Protein AF-A0A1P8ART5-F1 (afdb_monomer_lite)

Foldseek 3Di:
DVVLQVCCQPPVSVVVLLVVLVVLLVVDDLVVLVSLLVSLVVLLCCLQRHDVCSLVSCLVCLVSLVVLLVDFRQDPVRDGPSPSSNVSSVSNNVSNVDVVVSVVSNVVVVCCVVVVDDDPDDDPPDPPPDDDDDDDDDDDDDDDDDDDDDDDDDDDDPDDPPDDPPPPPPPPDD

pLDDT: mean 76.4, std 24.19, range [33.5, 98.0]

Organism: Arabidopsis thaliana (NCBI:txid3702)

Secondary structure (DSSP, 8-state):
-HHHHHHTTSHHHHHHHHHHHHHHHHT--GGGHHHHHHHHHHHHHHHHHS-TTHHHHTSTTHHHHHHHHH---B-TTS-BSSHHHHHHHHHHHHHHH-HHHHHHHHHHHHHHHHTTSS-SS-----------------------------------------SSSSSSSSS---

Sequence (174 aa):
MAAITRVSFEVDQFQRIVKILRQRMVVFDRKEWRGMCNTLSMLNHLLLNGPLSVFSEFQHERAIIEDAIKMEWIDERGFDCGLKVRNIAEKVLRLLEDDMFLKDERERNRKQSIGRITGFGNSSFVIHSETNNGRDGSLMLSNHQTCENDCIADDHPFVENEHKTAQLLLSSST

Radius of gyration: 29.33 Å; chains: 1; bounding box: 76×73×47 Å

InterPro domains:
  IPR008942 ENTH/VHS [G3DSA:1.25.40.90] (1-122)
  IPR008942 ENTH/VHS [SSF48464] (1-113)
  IPR013809 ENTH domain [PF01417] (1-102)
  IPR013809 ENTH domain [PS50942] (1-106)
  IPR013809 ENTH domain [SM00273] (1-106)

Structure (mmCIF, N/CA/C/O backbone):
data_AF-A0A1P8ART5-F1
#
_entry.id   AF-A0A1P8ART5-F1
#
loop_
_atom_site.group_PDB
_atom_site.id
_atom_site.type_symbol
_atom_site.label_atom_id
_atom_site.label_alt_id
_atom_site.label_comp_id
_atom_site.label_asym_id
_atom_site.label_entity_id
_atom_site.label_seq_id
_atom_site.pdbx_PDB_ins_code
_atom_site.Cartn_x
_atom_site.Cartn_y
_atom_site.Cartn_z
_atom_site.occupancy
_atom_site.B_iso_or_equiv
_atom_site.auth_seq_id
_atom_site.auth_comp_id
_atom_site.auth_asym_id
_atom_site.auth_atom_id
_atom_site.pdbx_PDB_model_num
ATOM 1 N N . MET A 1 1 ? 8.956 -11.431 0.952 1.00 86.62 1 MET A N 1
ATOM 2 C CA . MET A 1 1 ? 8.263 -10.579 -0.045 1.00 86.62 1 MET A CA 1
ATOM 3 C C . MET A 1 1 ? 8.788 -10.743 -1.478 1.00 86.62 1 MET A C 1
ATOM 5 O O . MET A 1 1 ? 7.984 -10.643 -2.400 1.00 86.62 1 MET A O 1
ATOM 9 N N . ALA A 1 2 ? 10.077 -11.057 -1.693 1.00 91.69 2 ALA A N 1
ATOM 10 C CA . ALA A 1 2 ? 10.685 -11.174 -3.030 1.00 91.69 2 ALA A CA 1
ATOM 11 C C . ALA A 1 2 ? 9.971 -12.144 -3.995 1.00 91.69 2 ALA A C 1
ATOM 13 O O . ALA A 1 2 ? 9.703 -11.769 -5.130 1.00 91.69 2 ALA A O 1
ATOM 14 N N . ALA A 1 3 ? 9.592 -13.349 -3.549 1.00 96.31 3 ALA A N 1
ATOM 15 C CA . ALA A 1 3 ? 8.900 -14.320 -4.407 1.00 96.31 3 ALA A CA 1
ATOM 16 C C . ALA A 1 3 ? 7.575 -13.774 -4.972 1.00 96.31 3 ALA A C 1
ATOM 18 O O . ALA A 1 3 ? 7.333 -13.880 -6.170 1.00 96.31 3 ALA A O 1
ATOM 19 N N . ILE A 1 4 ? 6.763 -13.126 -4.127 1.00 95.88 4 ILE A N 1
ATOM 20 C CA . ILE A 1 4 ? 5.487 -12.531 -4.549 1.00 95.88 4 ILE A CA 1
ATOM 21 C C . ILE A 1 4 ? 5.729 -11.329 -5.474 1.00 95.88 4 ILE A C 1
ATOM 23 O O . ILE A 1 4 ? 5.019 -11.141 -6.453 1.00 95.88 4 ILE A O 1
ATOM 27 N N . THR A 1 5 ? 6.771 -10.540 -5.203 1.00 96.62 5 THR A N 1
ATOM 28 C CA . THR A 1 5 ? 7.150 -9.415 -6.075 1.00 96.62 5 THR A CA 1
ATOM 29 C C . THR A 1 5 ? 7.588 -9.911 -7.450 1.00 96.62 5 THR A C 1
ATOM 31 O O . THR A 1 5 ? 7.188 -9.338 -8.454 1.00 96.62 5 THR A O 1
ATOM 34 N N . ARG A 1 6 ? 8.329 -11.023 -7.526 1.00 96.44 6 ARG A N 1
ATOM 35 C CA . ARG A 1 6 ? 8.756 -11.607 -8.802 1.00 96.44 6 ARG A CA 1
ATOM 36 C C . ARG A 1 6 ? 7.563 -12.021 -9.662 1.00 96.44 6 ARG A C 1
ATOM 38 O O . ARG A 1 6 ? 7.522 -11.680 -10.834 1.00 96.44 6 ARG A O 1
ATOM 45 N N . VAL A 1 7 ? 6.588 -12.715 -9.074 1.00 97.44 7 VAL A N 1
ATOM 46 C CA . VAL A 1 7 ? 5.388 -13.142 -9.814 1.00 97.44 7 VAL A CA 1
ATOM 47 C C . VAL A 1 7 ? 4.424 -11.990 -10.095 1.00 97.44 7 VAL A C 1
ATOM 49 O O . VAL A 1 7 ? 3.638 -12.085 -11.023 1.00 97.44 7 VAL A O 1
ATOM 52 N N . SER A 1 8 ? 4.494 -10.873 -9.360 1.00 97.19 8 SER A N 1
ATOM 53 C CA . SER A 1 8 ? 3.624 -9.715 -9.614 1.00 97.19 8 SER A CA 1
ATOM 54 C C . SER A 1 8 ? 3.849 -9.039 -10.971 1.00 97.19 8 SER A C 1
ATOM 56 O O . SER A 1 8 ? 3.035 -8.214 -11.357 1.00 97.19 8 SER A O 1
ATOM 58 N N . PHE A 1 9 ? 4.913 -9.379 -11.704 1.00 96.69 9 PHE A N 1
ATOM 59 C CA . PHE A 1 9 ? 5.123 -8.900 -13.074 1.00 96.69 9 PHE A CA 1
ATOM 60 C C . PHE A 1 9 ? 4.302 -9.674 -14.120 1.00 96.69 9 PHE A C 1
ATOM 62 O O . PHE A 1 9 ? 4.174 -9.214 -15.251 1.00 96.69 9 PHE A O 1
ATOM 69 N N . GLU A 1 10 ? 3.716 -10.816 -13.753 1.00 97.38 10 GLU A N 1
ATOM 70 C CA . GLU A 1 10 ? 2.758 -11.542 -14.588 1.00 97.38 10 GLU A CA 1
ATOM 71 C C . GLU A 1 10 ? 1.344 -10.991 -14.368 1.00 97.38 10 GLU A C 1
ATOM 73 O O . GLU A 1 10 ? 0.906 -10.838 -13.227 1.00 97.38 10 GLU A O 1
ATOM 78 N N . VAL A 1 11 ? 0.604 -10.722 -15.449 1.00 96.56 11 VAL A N 1
ATOM 79 C CA . VAL A 1 11 ? -0.696 -10.022 -15.399 1.00 96.56 11 VAL A CA 1
ATOM 80 C C . VAL A 1 11 ? -1.721 -10.753 -14.523 1.00 96.56 11 VAL A C 1
ATOM 82 O O . VAL A 1 11 ? -2.310 -10.143 -13.631 1.00 96.56 11 VAL A O 1
ATOM 85 N N . ASP A 1 12 ? -1.898 -12.062 -14.711 1.00 97.25 12 ASP A N 1
ATOM 86 C CA . ASP A 1 12 ? -2.889 -12.839 -13.952 1.00 97.25 12 ASP A CA 1
ATOM 87 C C . ASP A 1 12 ? -2.548 -12.903 -12.457 1.00 97.25 12 ASP A C 1
ATOM 89 O O . ASP A 1 12 ? -3.415 -12.763 -11.586 1.00 97.25 12 ASP A O 1
ATOM 93 N N . GLN A 1 13 ? -1.261 -13.077 -12.145 1.00 97.69 13 GLN A N 1
ATOM 94 C CA . GLN A 1 13 ? -0.786 -13.112 -10.764 1.00 97.69 13 GLN A CA 1
ATOM 95 C C . GLN A 1 13 ? -0.912 -11.743 -10.109 1.00 97.69 13 GLN A C 1
ATOM 97 O O . GLN A 1 13 ? -1.338 -11.656 -8.958 1.00 97.69 13 GLN A O 1
ATOM 102 N N . PHE A 1 14 ? -0.599 -10.673 -10.838 1.00 97.81 14 PHE A N 1
ATOM 103 C CA . PHE A 1 14 ? -0.770 -9.307 -10.373 1.00 97.81 14 PHE A CA 1
ATOM 104 C C . PHE A 1 14 ? -2.217 -9.037 -9.962 1.00 97.81 14 PHE A C 1
ATOM 106 O O . PHE A 1 14 ? -2.467 -8.645 -8.823 1.00 97.81 14 PHE A O 1
ATOM 113 N N . GLN A 1 15 ? -3.173 -9.347 -10.839 1.00 97.62 15 GLN A N 1
ATOM 114 C CA . GLN A 1 15 ? -4.599 -9.165 -10.563 1.00 97.62 15 GLN A CA 1
ATOM 115 C C . GLN A 1 15 ? -5.056 -9.979 -9.343 1.00 97.62 15 GLN A C 1
ATOM 117 O O . GLN A 1 15 ? -5.783 -9.480 -8.477 1.00 97.62 15 GLN A O 1
ATOM 122 N N . ARG A 1 16 ? -4.566 -11.218 -9.196 1.00 98.00 16 ARG A N 1
ATOM 123 C CA . ARG A 1 16 ? -4.832 -12.038 -8.006 1.00 98.00 16 ARG A CA 1
ATOM 124 C C . ARG A 1 16 ? -4.258 -11.415 -6.731 1.00 98.00 16 ARG A C 1
ATOM 126 O O . ARG A 1 16 ? -4.937 -11.409 -5.703 1.00 98.00 16 ARG A O 1
ATOM 133 N N . ILE A 1 17 ? -3.030 -10.904 -6.781 1.00 97.88 17 ILE A N 1
ATOM 134 C CA . ILE A 1 17 ? -2.367 -10.251 -5.645 1.00 97.88 17 ILE A CA 1
ATOM 135 C C . ILE A 1 17 ? -3.141 -8.998 -5.231 1.00 97.88 17 ILE A C 1
ATOM 137 O O . ILE A 1 17 ? -3.460 -8.865 -4.050 1.00 97.88 17 ILE A O 1
ATOM 141 N N . VAL A 1 18 ? -3.494 -8.127 -6.184 1.00 97.62 18 VAL A N 1
ATOM 142 C CA . VAL A 1 18 ? -4.288 -6.910 -5.940 1.00 97.62 18 VAL A CA 1
ATOM 143 C C . VAL A 1 18 ? -5.593 -7.262 -5.232 1.00 97.62 18 VAL A C 1
ATOM 145 O O . VAL A 1 18 ? -5.878 -6.729 -4.160 1.00 97.62 18 VAL A O 1
ATOM 148 N N . LYS A 1 19 ? -6.340 -8.242 -5.759 1.00 97.31 19 LYS A N 1
ATOM 149 C CA . LYS A 1 19 ? -7.601 -8.700 -5.161 1.00 97.31 19 LYS A CA 1
ATOM 150 C C . LYS A 1 19 ? -7.430 -9.176 -3.715 1.00 97.31 19 LYS A C 1
ATOM 152 O O . LYS A 1 19 ? -8.230 -8.809 -2.856 1.00 97.31 19 LYS A O 1
ATOM 157 N N . ILE A 1 20 ? -6.400 -9.979 -3.434 1.00 96.81 20 ILE A N 1
ATOM 158 C CA . ILE A 1 20 ? -6.137 -10.503 -2.083 1.00 96.81 20 ILE A CA 1
ATOM 159 C C . ILE A 1 20 ? -5.774 -9.372 -1.116 1.00 96.81 20 ILE A C 1
ATOM 161 O O . ILE A 1 20 ? -6.276 -9.352 0.009 1.00 96.81 20 ILE A O 1
ATOM 165 N N . LEU A 1 21 ? -4.908 -8.443 -1.528 1.00 96.75 21 LEU A N 1
ATOM 166 C CA . LEU A 1 21 ? -4.506 -7.317 -0.684 1.00 96.75 21 LEU A CA 1
ATOM 167 C C . LEU A 1 21 ? -5.704 -6.410 -0.379 1.00 96.75 21 LEU A C 1
ATOM 169 O O . LEU A 1 21 ? -5.959 -6.138 0.791 1.00 96.75 21 LEU A O 1
ATOM 173 N N . ARG A 1 22 ? -6.499 -6.049 -1.394 1.00 95.56 22 ARG A N 1
ATOM 174 C CA . ARG A 1 22 ? -7.735 -5.266 -1.236 1.00 95.56 22 ARG A CA 1
ATOM 175 C C . ARG A 1 22 ? -8.707 -5.927 -0.266 1.00 95.56 22 ARG A C 1
ATOM 177 O O . ARG A 1 22 ? -9.163 -5.293 0.679 1.00 95.56 22 ARG A O 1
ATOM 184 N N . GLN A 1 23 ? -8.991 -7.216 -0.453 1.00 94.75 23 GLN A N 1
ATOM 185 C CA . GLN A 1 23 ? -9.904 -7.946 0.428 1.00 94.75 23 GLN A CA 1
ATOM 186 C C . GLN A 1 23 ? -9.426 -7.924 1.887 1.00 94.75 23 GLN A C 1
ATOM 188 O O . GLN A 1 23 ? -10.231 -7.724 2.792 1.00 94.75 23 GLN A O 1
ATOM 193 N N . ARG A 1 24 ? -8.119 -8.082 2.122 1.00 93.81 24 ARG A N 1
ATOM 194 C CA . ARG A 1 24 ? -7.541 -8.018 3.473 1.00 93.81 24 ARG A CA 1
ATOM 195 C C . ARG A 1 24 ? -7.610 -6.626 4.095 1.00 93.81 24 ARG A C 1
ATOM 197 O O . ARG A 1 24 ? -7.747 -6.535 5.307 1.00 93.81 24 ARG A O 1
ATOM 204 N N . MET A 1 25 ? -7.519 -5.567 3.294 1.00 92.00 25 MET A N 1
ATOM 205 C CA . MET A 1 25 ? -7.679 -4.191 3.776 1.00 92.00 25 MET A CA 1
ATOM 206 C C . MET A 1 25 ? -9.132 -3.897 4.165 1.00 92.00 25 MET A C 1
ATOM 208 O O . MET A 1 25 ? -9.361 -3.229 5.165 1.00 92.00 25 MET A O 1
ATOM 212 N N . VAL A 1 26 ? -10.104 -4.431 3.417 1.00 90.44 26 VAL A N 1
ATOM 213 C CA . VAL A 1 26 ? -11.542 -4.213 3.667 1.00 90.44 26 VAL A CA 1
ATOM 214 C C . VAL A 1 26 ? -12.057 -4.985 4.885 1.00 90.44 26 VAL A C 1
ATOM 216 O O . VAL A 1 26 ? -12.850 -4.453 5.650 1.00 90.44 26 VAL A O 1
ATOM 219 N N . VAL A 1 27 ? -11.625 -6.235 5.079 1.00 85.75 27 VAL A N 1
ATOM 220 C CA . VAL A 1 27 ? -12.112 -7.112 6.173 1.00 85.75 27 VAL A CA 1
ATOM 221 C C . VAL A 1 27 ? -11.492 -6.751 7.534 1.00 85.75 27 VAL A C 1
ATOM 223 O O . VAL A 1 27 ? -11.759 -7.391 8.546 1.00 85.75 27 VAL A O 1
ATOM 226 N N . PHE A 1 28 ? -10.652 -5.725 7.578 1.00 80.94 28 PHE A N 1
ATOM 227 C CA . PHE A 1 28 ? -9.819 -5.437 8.727 1.00 80.94 28 PHE A CA 1
ATOM 228 C C . PHE A 1 28 ? -10.605 -5.040 9.996 1.00 80.94 28 PHE A C 1
ATOM 230 O O . PHE A 1 28 ? -11.370 -4.077 9.996 1.00 80.94 28 PHE A O 1
ATOM 237 N N . ASP A 1 29 ? -10.327 -5.745 11.100 1.00 77.81 29 ASP A N 1
ATOM 238 C CA . ASP A 1 29 ? -10.787 -5.430 12.460 1.00 77.81 29 ASP A CA 1
ATOM 239 C C . ASP A 1 29 ? -9.599 -5.076 13.377 1.00 77.81 29 ASP A C 1
ATOM 241 O O . ASP A 1 29 ? -8.479 -5.555 13.193 1.00 77.81 29 ASP A O 1
ATOM 245 N N . ARG A 1 30 ? -9.846 -4.292 14.434 1.00 75.12 30 ARG A N 1
ATOM 246 C CA . ARG A 1 30 ? -8.837 -3.838 15.413 1.00 75.12 30 ARG A CA 1
ATOM 247 C C . ARG A 1 30 ? -8.033 -4.990 16.020 1.00 75.12 30 ARG A C 1
ATOM 249 O O . ARG A 1 30 ? -6.841 -4.848 16.289 1.00 75.12 30 ARG A O 1
ATOM 256 N N . LYS A 1 31 ? -8.670 -6.151 16.207 1.00 81.56 31 LYS A N 1
ATOM 257 C CA . LYS A 1 31 ? -8.035 -7.364 16.746 1.00 81.56 31 LYS A CA 1
ATOM 258 C C . LYS A 1 31 ? -7.003 -7.976 15.790 1.00 81.56 31 LYS A C 1
ATOM 260 O O . LYS A 1 31 ? -6.066 -8.633 16.238 1.00 81.56 31 LYS A O 1
ATOM 265 N N . GLU A 1 32 ? -7.117 -7.713 14.489 1.00 85.69 32 GLU A N 1
ATOM 266 C CA . GLU A 1 32 ? -6.248 -8.256 13.441 1.00 85.69 32 GLU A CA 1
ATOM 267 C C . GLU A 1 32 ? -5.184 -7.257 12.958 1.00 85.69 32 GLU A C 1
ATOM 269 O O . GLU A 1 32 ? -4.728 -7.317 11.814 1.00 85.69 32 GLU A O 1
ATOM 274 N N . TRP A 1 33 ? -4.721 -6.346 13.823 1.00 88.69 33 TRP A N 1
ATOM 275 C CA . TRP A 1 33 ? -3.706 -5.330 13.486 1.00 88.69 33 TRP A CA 1
ATOM 276 C C . TRP A 1 33 ? -2.454 -5.905 12.798 1.00 88.69 33 TRP A C 1
ATOM 278 O O . TRP A 1 33 ? -1.860 -5.271 11.925 1.00 88.69 33 TRP A O 1
ATOM 288 N N . ARG A 1 34 ? -2.068 -7.147 13.125 1.00 91.31 34 ARG A N 1
ATOM 289 C CA . ARG A 1 34 ? -0.960 -7.863 12.468 1.00 91.31 34 ARG A CA 1
ATOM 290 C C . ARG A 1 34 ? -1.242 -8.139 10.989 1.00 91.31 34 ARG A C 1
ATOM 292 O O . ARG A 1 34 ? -0.332 -8.038 10.167 1.00 91.31 34 ARG A O 1
ATOM 299 N N . GLY A 1 35 ? -2.486 -8.471 10.652 1.00 92.44 35 GLY A N 1
ATOM 300 C CA . GLY A 1 35 ? -2.947 -8.683 9.282 1.00 92.44 35 GLY A CA 1
ATOM 301 C C . GLY A 1 35 ? -2.841 -7.408 8.450 1.00 92.44 35 GLY A C 1
ATOM 302 O O . GLY A 1 35 ? -2.242 -7.436 7.371 1.00 92.44 35 GLY A O 1
ATOM 303 N N . MET A 1 36 ? -3.310 -6.277 8.987 1.00 92.38 36 MET A N 1
ATOM 304 C CA . MET A 1 36 ? -3.149 -4.965 8.346 1.00 92.38 36 MET A CA 1
ATOM 305 C C . MET A 1 36 ? -1.674 -4.587 8.209 1.00 92.38 36 MET A C 1
ATOM 307 O O . MET A 1 36 ? -1.228 -4.245 7.117 1.00 92.38 36 MET A O 1
ATOM 311 N N . CYS A 1 37 ? -0.879 -4.755 9.271 1.00 93.81 37 CYS A N 1
ATOM 312 C CA . CYS A 1 37 ? 0.561 -4.502 9.235 1.00 93.81 37 CYS A CA 1
ATOM 313 C C . CYS A 1 37 ? 1.249 -5.279 8.105 1.00 93.81 37 CYS A C 1
ATOM 315 O O . CYS A 1 37 ? 2.043 -4.708 7.357 1.00 93.81 37 CYS A O 1
ATOM 317 N N . ASN A 1 38 ? 0.967 -6.578 7.978 1.00 95.00 38 ASN A N 1
ATOM 318 C CA . ASN A 1 38 ? 1.568 -7.432 6.955 1.00 95.00 38 ASN A CA 1
ATOM 319 C C . ASN A 1 38 ? 1.094 -7.053 5.547 1.00 95.00 38 ASN A C 1
ATOM 321 O O . ASN A 1 38 ? 1.893 -7.061 4.611 1.00 95.00 38 ASN A O 1
ATOM 325 N N . THR A 1 39 ? -0.183 -6.696 5.407 1.00 96.56 39 THR A N 1
ATOM 326 C CA . THR A 1 39 ? -0.787 -6.282 4.134 1.00 96.56 39 THR A CA 1
ATOM 327 C C . THR A 1 39 ? -0.189 -4.962 3.648 1.00 96.56 39 THR A C 1
ATOM 329 O O . THR A 1 39 ? 0.306 -4.901 2.525 1.00 96.56 39 THR A O 1
ATOM 332 N N . LEU A 1 40 ? -0.106 -3.948 4.513 1.00 96.75 40 LEU A N 1
ATOM 333 C CA . LEU A 1 40 ? 0.542 -2.669 4.207 1.00 96.75 40 LEU A CA 1
ATOM 334 C C . LEU A 1 40 ? 2.044 -2.823 3.964 1.00 96.75 40 LEU A C 1
ATOM 336 O O . LEU A 1 40 ? 2.586 -2.209 3.052 1.00 96.75 40 LEU A O 1
ATOM 340 N N . SER A 1 41 ? 2.722 -3.688 4.724 1.00 97.44 41 SER A N 1
ATOM 341 C CA . SER A 1 41 ? 4.142 -3.987 4.486 1.00 97.44 41 SER A CA 1
ATOM 342 C C . SER A 1 41 ? 4.361 -4.607 3.105 1.00 97.44 41 SER A C 1
ATOM 344 O O . SER A 1 41 ? 5.349 -4.303 2.437 1.00 97.44 41 SER A O 1
ATOM 346 N N . MET A 1 42 ? 3.438 -5.468 2.666 1.00 97.88 42 MET A N 1
ATOM 347 C CA . MET A 1 42 ? 3.474 -6.052 1.331 1.00 97.88 42 MET A CA 1
ATOM 348 C C . MET A 1 42 ? 3.207 -5.004 0.248 1.00 97.88 42 MET A C 1
ATOM 350 O O . MET A 1 42 ? 3.958 -4.943 -0.723 1.00 97.88 42 MET A O 1
ATOM 354 N N . LEU A 1 43 ? 2.196 -4.150 0.431 1.00 98.00 43 LEU A N 1
ATOM 355 C CA . LEU A 1 43 ? 1.889 -3.061 -0.497 1.00 98.00 43 LEU A CA 1
ATOM 356 C C . LEU A 1 43 ? 3.064 -2.082 -0.630 1.00 98.00 43 LEU A C 1
ATOM 358 O O . LEU A 1 43 ? 3.495 -1.807 -1.745 1.00 98.00 43 LEU A O 1
ATOM 362 N N . ASN A 1 44 ? 3.659 -1.648 0.484 1.00 97.75 44 ASN A N 1
ATOM 363 C CA . ASN A 1 44 ? 4.868 -0.819 0.490 1.00 97.75 44 ASN A CA 1
ATOM 364 C C . ASN A 1 44 ? 5.998 -1.458 -0.331 1.00 97.75 44 ASN A C 1
ATOM 366 O O . ASN A 1 44 ? 6.638 -0.811 -1.155 1.00 97.75 44 ASN A O 1
ATOM 370 N N . HIS A 1 45 ? 6.236 -2.756 -0.132 1.00 97.25 45 HIS A N 1
ATOM 371 C CA . HIS A 1 45 ? 7.272 -3.468 -0.872 1.00 97.25 45 HIS A CA 1
ATOM 372 C C . HIS A 1 45 ? 6.976 -3.529 -2.379 1.00 97.25 45 HIS A C 1
ATOM 374 O O . HIS A 1 45 ? 7.899 -3.364 -3.179 1.00 97.25 45 HIS A O 1
ATOM 380 N N . LEU A 1 46 ? 5.718 -3.758 -2.775 1.00 97.69 46 LEU A N 1
ATOM 381 C CA . LEU A 1 46 ? 5.297 -3.756 -4.181 1.00 97.69 46 LEU A CA 1
ATOM 382 C C . LEU A 1 46 ? 5.394 -2.366 -4.813 1.00 97.69 46 LEU A C 1
ATOM 384 O O . LEU A 1 46 ? 5.826 -2.263 -5.957 1.00 97.69 46 LEU A O 1
ATOM 388 N N . LEU A 1 47 ? 5.064 -1.305 -4.077 1.00 97.69 47 LEU A N 1
ATOM 389 C CA . LEU A 1 47 ? 5.250 0.068 -4.544 1.00 97.69 47 LEU A CA 1
ATOM 390 C C . LEU A 1 47 ? 6.727 0.368 -4.811 1.00 97.69 47 LEU A C 1
ATOM 392 O O . LEU A 1 47 ? 7.043 0.999 -5.806 1.00 97.69 47 LEU A O 1
ATOM 396 N N . LEU A 1 48 ? 7.650 -0.132 -3.989 1.00 97.00 48 LEU A N 1
ATOM 397 C CA . LEU A 1 48 ? 9.082 0.139 -4.164 1.00 97.00 48 LEU A CA 1
ATOM 398 C C . LEU A 1 48 ? 9.783 -0.790 -5.171 1.00 97.00 48 LEU A C 1
ATOM 400 O O . LEU A 1 48 ? 10.749 -0.380 -5.808 1.00 97.00 48 LEU A O 1
ATOM 404 N N . ASN A 1 49 ? 9.333 -2.038 -5.325 1.00 96.06 49 ASN A N 1
ATOM 405 C CA . ASN A 1 49 ? 10.072 -3.068 -6.080 1.00 96.06 49 ASN A CA 1
ATOM 406 C C . ASN A 1 49 ? 9.250 -3.776 -7.167 1.00 96.06 49 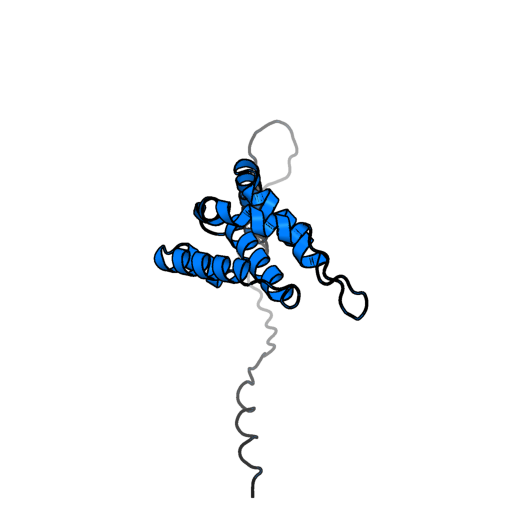ASN A C 1
ATOM 408 O O . ASN A 1 49 ? 9.812 -4.510 -7.974 1.00 96.06 49 ASN A O 1
ATOM 412 N N . GLY A 1 50 ? 7.927 -3.629 -7.152 1.00 95.94 50 GLY A N 1
ATOM 413 C CA . GLY A 1 50 ? 7.013 -4.307 -8.070 1.00 95.94 50 GLY A CA 1
ATOM 414 C C . GLY A 1 50 ? 6.706 -3.496 -9.334 1.00 95.94 50 GLY A C 1
ATOM 415 O O . GLY A 1 50 ? 7.394 -2.512 -9.622 1.00 95.94 50 GLY A O 1
ATOM 416 N N . PRO A 1 51 ? 5.652 -3.878 -10.076 1.00 96.69 51 PRO A N 1
ATOM 417 C CA . PRO A 1 51 ? 5.183 -3.168 -11.263 1.00 96.69 51 PRO A CA 1
ATOM 418 C C . PRO A 1 51 ? 4.767 -1.724 -10.970 1.00 96.69 51 PRO A C 1
ATOM 420 O O . PRO A 1 51 ? 4.293 -1.399 -9.877 1.00 96.69 51 PRO A O 1
ATOM 423 N N . LEU A 1 52 ? 4.881 -0.844 -11.967 1.00 96.06 52 LEU A N 1
ATOM 424 C CA . LEU A 1 52 ? 4.422 0.545 -11.838 1.00 96.06 52 LEU A CA 1
ATOM 425 C C . LEU A 1 52 ? 2.903 0.628 -11.625 1.00 96.06 52 LEU A C 1
ATOM 427 O O . LEU A 1 52 ? 2.449 1.462 -10.846 1.00 96.06 52 LEU A O 1
ATOM 431 N N . SER A 1 53 ? 2.146 -0.303 -12.216 1.00 96.75 53 SER A N 1
ATOM 432 C CA . SER A 1 53 ? 0.683 -0.391 -12.114 1.00 96.75 53 SER A CA 1
ATOM 433 C C . SER A 1 53 ? 0.165 -0.521 -10.679 1.00 96.75 53 SER A C 1
ATOM 435 O O . SER A 1 53 ? -0.990 -0.207 -10.421 1.00 96.75 53 SER A O 1
ATOM 437 N N . VAL A 1 54 ? 1.002 -0.930 -9.715 1.00 97.75 54 VAL A N 1
ATOM 438 C CA . VAL A 1 54 ? 0.624 -0.952 -8.289 1.00 97.75 54 VAL A CA 1
ATOM 439 C C . VAL A 1 54 ? 0.142 0.430 -7.831 1.00 97.75 54 VAL A C 1
ATOM 441 O O . VAL A 1 54 ? -0.822 0.517 -7.081 1.00 97.75 54 VAL A O 1
ATOM 444 N N . PHE A 1 55 ? 0.772 1.513 -8.299 1.00 97.69 55 PHE A N 1
ATOM 445 C CA . PHE A 1 55 ? 0.390 2.868 -7.897 1.00 97.69 55 PHE A CA 1
ATOM 446 C C . PHE A 1 55 ? -1.047 3.210 -8.303 1.00 97.69 55 PHE A C 1
ATOM 448 O O . PHE A 1 55 ? -1.786 3.771 -7.500 1.00 97.69 55 PHE A O 1
ATOM 455 N N . SER A 1 56 ? -1.451 2.860 -9.528 1.00 97.12 56 SER A N 1
ATOM 456 C CA . SER A 1 56 ? -2.794 3.149 -10.037 1.00 97.12 56 SER A CA 1
ATOM 457 C C . SER A 1 56 ? -3.859 2.235 -9.431 1.00 97.12 56 SER A C 1
ATOM 459 O O . SER A 1 56 ? -4.954 2.699 -9.133 1.00 97.12 56 SER A O 1
ATOM 461 N N . GLU A 1 57 ? -3.543 0.954 -9.212 1.00 97.31 57 GLU A N 1
ATOM 462 C CA . GLU A 1 57 ? -4.504 -0.034 -8.695 1.00 97.31 57 GLU A CA 1
ATOM 463 C C . GLU A 1 57 ? -4.960 0.250 -7.260 1.00 97.31 57 GLU A C 1
ATOM 465 O O . GLU A 1 57 ? -6.078 -0.115 -6.899 1.00 97.31 57 GLU A O 1
ATOM 470 N N . PHE A 1 58 ? -4.106 0.890 -6.452 1.00 97.44 58 PHE A N 1
ATOM 471 C CA . PHE A 1 58 ? -4.347 1.125 -5.025 1.00 97.44 58 PHE A CA 1
ATOM 472 C C . PHE A 1 58 ? -4.794 2.558 -4.681 1.00 97.44 58 PHE A C 1
ATOM 474 O O . PHE A 1 58 ? -4.811 2.942 -3.509 1.00 97.44 58 PHE A O 1
ATOM 481 N N . GLN A 1 59 ? -5.161 3.374 -5.678 1.00 97.00 59 GLN A N 1
ATOM 482 C CA . GLN A 1 59 ? -5.630 4.747 -5.433 1.00 97.00 59 GLN A CA 1
ATOM 483 C C . GLN A 1 59 ? -6.949 4.793 -4.648 1.00 97.00 59 GLN A C 1
ATOM 485 O O . GLN A 1 59 ? -7.165 5.715 -3.863 1.00 97.00 59 GLN A O 1
ATOM 490 N N . HIS A 1 60 ? -7.824 3.798 -4.817 1.00 94.50 60 HIS A N 1
ATOM 491 C CA . HIS A 1 60 ? -9.125 3.753 -4.141 1.00 94.50 60 HIS A CA 1
ATOM 492 C C . HIS A 1 60 ? -9.014 3.371 -2.658 1.00 94.50 60 HIS A C 1
ATOM 494 O O . HIS A 1 60 ? -9.867 3.726 -1.849 1.00 94.50 60 HIS A O 1
ATOM 500 N N . GLU A 1 61 ? -7.945 2.677 -2.285 1.00 95.25 61 GLU A N 1
ATOM 501 C CA . GLU A 1 61 ? -7.674 2.187 -0.939 1.00 95.25 61 GLU A CA 1
ATOM 502 C C . GLU A 1 61 ? -7.017 3.244 -0.052 1.00 95.25 61 GLU A C 1
ATOM 504 O O . GLU A 1 61 ? -6.873 3.018 1.149 1.00 95.25 61 GLU A O 1
ATOM 509 N N . ARG A 1 62 ? -6.661 4.412 -0.602 1.00 96.06 62 ARG A N 1
ATOM 510 C CA . ARG A 1 62 ? -6.073 5.524 0.157 1.00 96.06 62 ARG A CA 1
ATOM 511 C C . ARG A 1 62 ? -6.915 5.919 1.365 1.00 96.06 62 ARG A C 1
ATOM 513 O O . ARG A 1 62 ? -6.355 6.073 2.441 1.00 96.06 62 ARG A O 1
ATOM 520 N N . ALA A 1 63 ? -8.239 5.969 1.220 1.00 94.38 63 ALA A N 1
ATOM 521 C CA . ALA A 1 63 ? -9.142 6.273 2.332 1.00 94.38 63 ALA A CA 1
ATOM 522 C C . ALA A 1 63 ? -9.021 5.250 3.480 1.00 94.38 63 ALA A C 1
ATOM 524 O O . ALA A 1 63 ? -8.922 5.628 4.643 1.00 94.38 63 ALA A O 1
ATOM 525 N N . ILE A 1 64 ? -8.933 3.953 3.156 1.00 94.00 64 ILE A N 1
ATOM 526 C CA . ILE A 1 64 ? -8.754 2.886 4.157 1.00 94.00 64 ILE A CA 1
ATOM 527 C C . ILE A 1 64 ? -7.391 3.028 4.854 1.00 94.00 64 ILE A C 1
ATOM 529 O O . ILE A 1 64 ? -7.271 2.806 6.059 1.00 94.00 64 ILE A O 1
ATOM 533 N N . ILE A 1 65 ? -6.352 3.400 4.101 1.00 95.56 65 ILE A N 1
ATOM 534 C CA . ILE A 1 65 ? -5.000 3.610 4.634 1.00 95.56 65 ILE A CA 1
ATOM 535 C C . ILE A 1 65 ? -4.966 4.842 5.549 1.00 95.56 65 ILE A C 1
ATOM 537 O O . ILE A 1 65 ? -4.384 4.773 6.628 1.00 95.56 65 ILE A O 1
ATOM 541 N N . GLU A 1 66 ? -5.611 5.942 5.160 1.00 95.44 66 GLU A N 1
ATOM 542 C CA . GLU A 1 66 ? -5.754 7.151 5.981 1.00 95.44 66 GLU A CA 1
ATOM 543 C C . GLU A 1 66 ? -6.481 6.869 7.297 1.00 95.44 66 GLU A C 1
ATOM 545 O O . GLU A 1 66 ? -6.065 7.352 8.353 1.00 95.44 66 GLU A O 1
ATOM 550 N N . A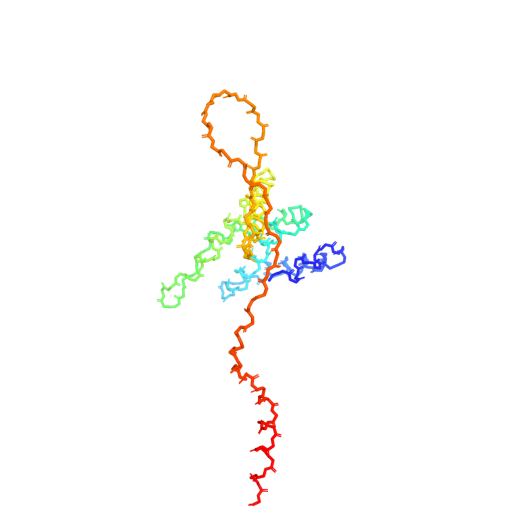SP A 1 67 ? -7.537 6.059 7.260 1.00 92.56 67 ASP A N 1
ATOM 551 C CA . ASP A 1 67 ? -8.245 5.644 8.467 1.00 92.56 67 ASP A CA 1
ATOM 552 C C . ASP A 1 67 ? -7.344 4.797 9.370 1.00 92.56 67 ASP A C 1
ATOM 554 O O . ASP A 1 67 ? -7.283 5.042 10.575 1.00 92.56 67 ASP A O 1
ATOM 558 N N . ALA A 1 68 ? -6.546 3.886 8.803 1.00 92.25 68 ALA A N 1
ATOM 559 C CA . ALA A 1 68 ? -5.585 3.089 9.567 1.00 92.25 68 ALA A CA 1
ATOM 560 C C . ALA A 1 68 ? -4.521 3.939 10.297 1.00 92.25 68 ALA A C 1
ATOM 562 O O . ALA A 1 68 ? -4.025 3.511 11.340 1.00 92.25 68 ALA A O 1
ATOM 563 N N . ILE A 1 69 ? -4.182 5.137 9.800 1.00 93.81 69 ILE A N 1
ATOM 564 C CA . ILE A 1 69 ? -3.260 6.076 10.472 1.00 93.81 69 ILE A CA 1
ATOM 565 C C . ILE A 1 69 ? -3.904 6.687 11.724 1.00 93.81 69 ILE A C 1
ATOM 567 O O . ILE A 1 69 ? -3.237 6.889 12.738 1.00 93.81 69 ILE A O 1
ATOM 571 N N . LYS A 1 70 ? -5.210 6.966 11.675 1.00 90.56 70 LYS A N 1
ATOM 572 C CA . LYS A 1 70 ? -5.955 7.617 12.767 1.00 90.56 70 LYS A CA 1
ATOM 573 C C . LYS A 1 70 ? -6.353 6.648 13.882 1.00 90.56 70 LYS A C 1
ATOM 575 O O . LYS A 1 70 ? -6.848 7.076 14.920 1.00 90.56 70 LYS A O 1
ATOM 580 N N . MET A 1 71 ? -6.183 5.345 13.669 1.00 85.00 71 MET A N 1
ATOM 581 C CA . MET A 1 71 ? -6.631 4.325 14.608 1.00 85.00 71 MET A CA 1
ATOM 582 C C . MET A 1 71 ? -5.622 4.097 15.736 1.00 85.00 71 MET A C 1
ATOM 584 O O . MET A 1 71 ? -4.447 3.813 15.511 1.00 85.00 71 MET A O 1
ATOM 588 N N . GLU A 1 72 ? -6.118 4.151 16.970 1.00 85.94 72 GLU A N 1
ATOM 589 C CA . GLU A 1 72 ? -5.379 3.756 18.166 1.00 85.94 72 GLU A CA 1
ATOM 590 C C . GLU A 1 72 ? -5.785 2.338 18.579 1.00 85.94 72 GLU A C 1
ATOM 592 O O . GLU A 1 72 ? -6.967 2.053 18.802 1.00 85.94 72 GLU A O 1
ATOM 597 N N . TRP A 1 73 ? -4.805 1.434 18.680 1.00 85.12 73 TRP A N 1
ATOM 598 C CA . TRP A 1 73 ? -5.017 0.064 19.160 1.00 85.12 73 TRP A CA 1
ATOM 599 C C . TRP A 1 73 ? -4.160 -0.199 20.375 1.00 85.12 73 TRP A C 1
ATOM 601 O O . TRP A 1 73 ? -3.027 -0.667 20.276 1.00 85.12 73 TRP A O 1
ATOM 611 N N . ILE A 1 74 ? -4.740 0.102 21.525 1.00 88.25 74 ILE A N 1
ATOM 612 C CA . ILE A 1 74 ? -4.150 -0.180 22.820 1.00 88.25 74 ILE A CA 1
ATOM 613 C C . ILE A 1 74 ? -4.683 -1.540 23.278 1.00 88.25 74 ILE A C 1
ATOM 615 O O . ILE A 1 74 ? -5.893 -1.760 23.321 1.00 88.25 74 ILE A O 1
ATOM 619 N N . ASP A 1 75 ? -3.769 -2.465 23.555 1.00 87.12 75 ASP A N 1
ATOM 620 C CA . ASP A 1 75 ? -4.082 -3.785 24.107 1.00 87.12 75 ASP A CA 1
ATOM 621 C C . ASP A 1 75 ? -4.576 -3.678 25.561 1.00 87.12 75 ASP A C 1
ATOM 623 O O . ASP A 1 75 ? -4.366 -2.664 26.226 1.00 87.12 75 ASP A O 1
ATOM 627 N N . GLU A 1 76 ? -5.142 -4.753 26.106 1.00 88.69 76 GLU A N 1
ATOM 628 C CA . GLU A 1 76 ? -5.608 -4.847 27.502 1.00 88.69 76 GLU A CA 1
ATOM 629 C C . GLU A 1 76 ? -4.495 -4.540 28.521 1.00 88.69 76 GLU A C 1
ATOM 631 O O . GLU A 1 76 ? -4.748 -4.119 29.647 1.00 88.69 76 GLU A O 1
ATOM 636 N N . ARG A 1 77 ? -3.236 -4.711 28.105 1.00 89.56 77 ARG A N 1
ATOM 637 C CA . ARG A 1 77 ? -2.024 -4.430 28.888 1.00 89.56 77 ARG A CA 1
ATOM 638 C C . ARG A 1 77 ? -1.515 -2.988 28.751 1.00 89.56 77 ARG A C 1
ATOM 640 O O . ARG A 1 77 ? -0.450 -2.680 29.280 1.00 89.56 77 ARG A O 1
ATOM 647 N N . GLY A 1 78 ? -2.212 -2.126 28.008 1.00 88.38 78 GLY A N 1
ATOM 648 C CA . GLY A 1 78 ? -1.809 -0.739 27.756 1.00 88.38 78 GLY A CA 1
ATOM 649 C C . GLY A 1 78 ? -0.742 -0.563 26.667 1.00 88.38 78 GLY A C 1
ATOM 650 O O . GLY A 1 78 ? -0.184 0.522 26.529 1.00 88.38 78 GLY A O 1
ATOM 651 N N . PHE A 1 79 ? -0.424 -1.608 25.897 1.00 89.06 79 PHE A N 1
ATOM 652 C CA . PHE A 1 79 ? 0.568 -1.527 24.822 1.00 89.06 79 PHE A CA 1
ATOM 653 C C . PHE A 1 79 ? -0.071 -1.050 23.515 1.00 89.06 79 PHE A C 1
ATOM 655 O O . PHE A 1 79 ? -1.038 -1.654 23.049 1.00 89.06 79 PHE A O 1
ATOM 662 N N . ASP A 1 80 ? 0.505 -0.022 22.888 1.00 90.62 80 ASP A N 1
ATOM 663 C CA . ASP A 1 80 ? 0.085 0.441 21.563 1.00 90.62 80 ASP A CA 1
ATOM 664 C C . ASP A 1 80 ? 0.532 -0.545 20.470 1.00 90.62 80 ASP A C 1
ATOM 666 O O . ASP A 1 80 ? 1.632 -0.483 19.914 1.00 90.62 80 ASP A O 1
ATOM 670 N N . CYS A 1 81 ? -0.361 -1.477 20.153 1.00 87.31 81 CYS A N 1
ATOM 671 C CA . CYS A 1 81 ? -0.220 -2.423 19.055 1.00 87.31 81 CYS A CA 1
ATOM 672 C C . CYS A 1 81 ? -0.367 -1.756 17.678 1.00 87.31 81 CYS A C 1
ATOM 674 O O . CYS A 1 81 ? 0.106 -2.300 16.676 1.00 87.31 81 CYS A O 1
ATOM 676 N N . GLY A 1 82 ? -1.024 -0.596 17.614 1.00 89.62 82 GLY A N 1
ATOM 677 C CA . GLY A 1 82 ? -1.311 0.136 16.383 1.00 89.62 82 GLY A CA 1
ATOM 678 C C . GLY A 1 82 ? -0.143 0.958 15.861 1.00 89.62 82 GLY A C 1
ATOM 679 O O . GLY A 1 82 ? -0.077 1.204 14.659 1.00 89.62 82 GLY A O 1
ATOM 680 N N . LEU A 1 83 ? 0.831 1.305 16.706 1.00 93.00 83 LEU A N 1
ATOM 681 C CA . LEU A 1 83 ? 1.982 2.130 16.321 1.00 93.00 83 LEU A CA 1
ATOM 682 C C . LEU A 1 83 ? 2.688 1.634 15.051 1.00 93.00 83 LEU A C 1
ATOM 684 O O . LEU A 1 83 ? 2.982 2.407 14.141 1.00 93.00 83 LEU A O 1
ATOM 688 N N . LYS A 1 84 ? 2.935 0.322 14.952 1.00 92.12 84 LYS A N 1
ATOM 689 C CA . LYS A 1 84 ? 3.594 -0.256 13.773 1.00 92.12 84 LYS A CA 1
ATOM 690 C C . LYS A 1 84 ? 2.748 -0.097 12.510 1.00 92.12 84 LYS A C 1
ATOM 692 O O . LYS A 1 84 ? 3.309 0.110 11.436 1.00 92.12 84 LYS A O 1
ATOM 697 N N . VAL A 1 85 ? 1.427 -0.210 12.640 1.00 93.75 85 VAL A N 1
ATOM 698 C CA . VAL A 1 85 ? 0.494 -0.051 11.523 1.00 93.75 85 VAL A CA 1
ATOM 699 C 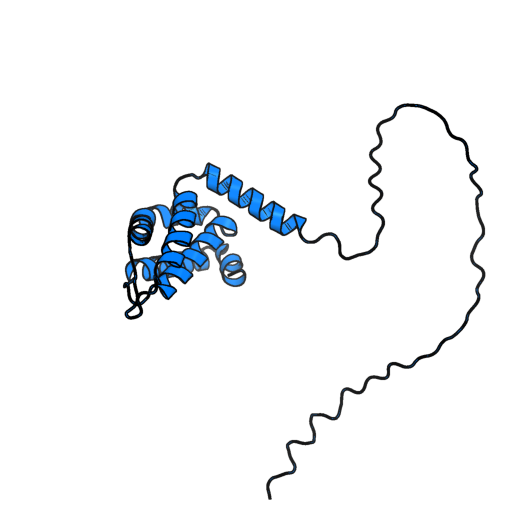C . VAL A 1 85 ? 0.437 1.397 11.070 1.00 93.75 85 VAL A C 1
ATOM 701 O O . VAL A 1 85 ? 0.579 1.628 9.875 1.00 93.75 85 VAL A O 1
ATOM 704 N N . ARG A 1 86 ? 0.359 2.356 11.996 1.00 95.56 86 ARG A N 1
ATOM 705 C CA . ARG A 1 86 ? 0.415 3.788 11.671 1.00 95.56 86 ARG A CA 1
ATOM 706 C C . ARG A 1 86 ? 1.695 4.140 10.915 1.00 95.56 86 ARG A C 1
ATOM 708 O O . ARG A 1 86 ? 1.631 4.638 9.798 1.00 95.56 86 ARG A O 1
ATOM 715 N N . ASN A 1 87 ? 2.848 3.714 11.433 1.00 96.00 87 ASN A N 1
ATOM 716 C CA . ASN A 1 87 ? 4.147 3.976 10.806 1.00 96.00 87 ASN A CA 1
ATOM 717 C C . ASN A 1 87 ? 4.268 3.428 9.373 1.00 96.00 87 ASN A C 1
ATOM 719 O O . ASN A 1 87 ? 4.941 4.031 8.537 1.00 96.00 87 ASN A O 1
ATOM 723 N N . ILE A 1 88 ? 3.701 2.250 9.079 1.00 96.56 88 ILE A N 1
ATOM 724 C CA . ILE A 1 88 ? 3.738 1.702 7.712 1.00 96.56 88 ILE A CA 1
ATOM 725 C C . ILE A 1 88 ? 2.640 2.304 6.830 1.00 96.56 88 ILE A C 1
ATOM 727 O O . ILE A 1 88 ? 2.893 2.534 5.652 1.00 96.56 88 ILE A O 1
ATOM 731 N N . ALA A 1 89 ? 1.463 2.599 7.384 1.00 96.75 89 ALA A N 1
ATOM 732 C CA . ALA A 1 89 ? 0.366 3.246 6.673 1.00 96.75 89 ALA A CA 1
ATOM 733 C C . ALA A 1 89 ? 0.767 4.645 6.192 1.00 96.75 89 ALA A C 1
ATOM 735 O O . ALA A 1 89 ? 0.583 4.943 5.019 1.00 96.75 89 ALA A O 1
ATOM 736 N N . GLU A 1 90 ? 1.416 5.449 7.038 1.00 97.44 90 GLU A N 1
ATOM 737 C CA . GLU A 1 90 ? 1.952 6.769 6.672 1.00 97.44 90 GLU A CA 1
ATOM 738 C C . GLU A 1 90 ? 2.946 6.686 5.506 1.00 97.44 90 GLU A C 1
ATOM 740 O O . GLU A 1 90 ? 2.880 7.471 4.562 1.00 97.44 90 GLU A O 1
ATOM 745 N N . LYS A 1 91 ? 3.848 5.696 5.530 1.00 97.56 91 LYS A N 1
ATOM 746 C CA . LYS A 1 91 ? 4.803 5.471 4.433 1.00 97.56 91 LYS A CA 1
ATOM 747 C C . LYS A 1 91 ? 4.094 5.117 3.133 1.00 97.56 91 LYS A C 1
ATOM 749 O O . LYS A 1 91 ? 4.415 5.683 2.095 1.00 97.56 91 LYS A O 1
ATOM 754 N N . VAL A 1 92 ? 3.140 4.188 3.193 1.00 98.00 92 VAL A N 1
ATOM 755 C CA . VAL A 1 92 ? 2.367 3.767 2.019 1.00 98.00 92 VAL A CA 1
ATOM 756 C C . VAL A 1 92 ? 1.543 4.928 1.472 1.00 98.00 92 VAL A C 1
ATOM 758 O O . VAL A 1 92 ? 1.552 5.143 0.265 1.00 98.00 92 VAL A O 1
ATOM 761 N N . LEU A 1 93 ? 0.870 5.690 2.336 1.00 98.00 93 LEU A N 1
ATOM 762 C CA . LEU A 1 93 ? 0.060 6.832 1.927 1.00 98.00 93 LEU A CA 1
ATOM 763 C C . LEU A 1 93 ? 0.913 7.869 1.196 1.00 98.00 93 LEU A C 1
ATOM 765 O O . LEU A 1 93 ? 0.572 8.256 0.083 1.00 98.00 93 LEU A O 1
ATOM 769 N N . ARG A 1 94 ? 2.079 8.213 1.751 1.00 97.38 94 ARG A N 1
ATOM 770 C CA . ARG A 1 94 ? 3.016 9.151 1.124 1.00 97.38 94 ARG A CA 1
ATOM 771 C C . ARG A 1 94 ? 3.493 8.687 -0.257 1.00 97.38 94 ARG A C 1
ATOM 773 O O . ARG A 1 94 ? 3.671 9.503 -1.153 1.00 97.38 94 ARG A O 1
ATOM 780 N N . LEU A 1 95 ? 3.694 7.380 -0.445 1.00 98.00 95 LEU A N 1
ATOM 781 C CA . LEU A 1 95 ? 4.041 6.798 -1.750 1.00 98.00 95 LEU A CA 1
ATOM 782 C C . LEU A 1 95 ? 2.875 6.829 -2.753 1.00 98.00 95 LEU A C 1
ATOM 784 O O . LEU A 1 95 ? 3.118 6.819 -3.955 1.00 98.00 95 LEU A O 1
ATOM 788 N N . LEU A 1 96 ? 1.625 6.818 -2.282 1.00 97.38 96 LEU A N 1
ATOM 789 C CA . LEU A 1 96 ? 0.422 6.860 -3.123 1.00 97.38 96 LEU A CA 1
ATOM 790 C C . LEU A 1 96 ? -0.060 8.289 -3.425 1.00 97.38 96 LEU A C 1
ATOM 792 O O . LEU A 1 96 ? -0.831 8.479 -4.365 1.00 97.38 96 LEU A O 1
ATOM 796 N N . GLU A 1 97 ? 0.375 9.273 -2.639 1.00 96.56 97 GLU A N 1
ATOM 797 C CA . GLU A 1 97 ? 0.055 10.694 -2.808 1.00 96.56 97 GLU A CA 1
ATOM 798 C C . GLU A 1 97 ? 0.792 11.341 -3.982 1.00 96.56 97 GLU A C 1
ATOM 800 O O . GLU A 1 97 ? 0.188 12.118 -4.720 1.00 96.56 97 GLU A O 1
ATOM 805 N N . ASP A 1 98 ? 2.076 11.019 -4.154 1.00 94.69 98 ASP A N 1
ATOM 806 C CA . ASP A 1 98 ? 2.952 11.676 -5.124 1.00 94.69 98 ASP A CA 1
ATOM 807 C C . ASP A 1 98 ? 3.748 10.656 -5.958 1.00 94.69 98 ASP A C 1
ATOM 809 O O . ASP A 1 98 ? 4.634 9.950 -5.467 1.00 94.69 98 ASP A O 1
ATOM 813 N N . ASP A 1 99 ? 3.445 10.614 -7.259 1.00 94.62 99 ASP A N 1
ATOM 814 C CA . ASP A 1 99 ? 4.127 9.766 -8.243 1.00 94.62 99 ASP A CA 1
ATOM 815 C C . ASP A 1 99 ? 5.608 10.148 -8.423 1.00 94.62 99 ASP A C 1
ATOM 817 O O . ASP A 1 99 ? 6.451 9.278 -8.657 1.00 94.62 99 ASP A O 1
ATOM 821 N N . MET A 1 100 ? 5.969 11.430 -8.280 1.00 95.75 100 MET A N 1
ATOM 822 C CA . MET A 1 100 ? 7.371 11.854 -8.334 1.00 95.75 100 MET A CA 1
ATOM 823 C C . MET A 1 100 ? 8.143 11.338 -7.122 1.00 95.75 100 MET A C 1
ATOM 825 O O . MET A 1 100 ? 9.205 10.734 -7.282 1.00 95.75 100 MET A O 1
ATOM 829 N N . PHE A 1 101 ? 7.579 11.495 -5.923 1.00 96.50 101 PHE A N 1
ATOM 830 C CA . PHE A 1 101 ? 8.170 10.954 -4.701 1.00 96.50 101 PHE A CA 1
ATOM 831 C C . PHE A 1 101 ? 8.365 9.433 -4.786 1.00 96.50 101 PHE A C 1
ATOM 833 O O . PHE A 1 101 ? 9.426 8.918 -4.419 1.00 96.50 101 PHE A O 1
ATOM 840 N N . LEU A 1 102 ? 7.378 8.709 -5.327 1.00 97.06 102 LEU A N 1
ATOM 841 C CA . LEU A 1 102 ? 7.477 7.270 -5.558 1.00 97.06 102 LEU A CA 1
ATOM 842 C C . LEU A 1 102 ? 8.632 6.911 -6.502 1.00 97.06 102 LEU A C 1
ATOM 844 O O . LEU A 1 102 ? 9.378 5.966 -6.228 1.00 97.06 102 LEU A O 1
ATOM 848 N N . LYS A 1 103 ? 8.797 7.641 -7.611 1.00 96.38 103 LYS A N 1
ATOM 849 C CA . LYS A 1 103 ? 9.902 7.418 -8.560 1.00 96.38 103 LYS A CA 1
ATOM 850 C C . LYS A 1 103 ? 11.263 7.621 -7.898 1.00 96.38 103 LYS A C 1
ATOM 852 O O . LYS A 1 103 ? 12.146 6.778 -8.070 1.00 96.38 103 LYS A O 1
ATOM 857 N N . ASP A 1 104 ? 11.412 8.666 -7.091 1.00 96.50 104 ASP A N 1
ATOM 858 C CA . ASP A 1 104 ? 12.656 8.951 -6.373 1.00 96.50 104 ASP A CA 1
ATOM 859 C C . ASP A 1 104 ? 12.977 7.891 -5.310 1.00 96.50 104 ASP A C 1
ATOM 861 O O . ASP A 1 104 ? 14.128 7.465 -5.174 1.00 96.50 104 ASP A O 1
ATOM 865 N N . GLU A 1 105 ? 11.975 7.437 -4.551 1.00 96.75 105 GLU A N 1
ATOM 866 C CA . GLU A 1 105 ? 12.122 6.330 -3.595 1.00 96.75 105 GLU A CA 1
ATOM 867 C C . GLU A 1 105 ? 12.506 5.023 -4.301 1.00 96.75 105 GLU A C 1
ATOM 869 O O . GLU A 1 105 ? 13.437 4.342 -3.861 1.00 96.75 105 GLU A O 1
ATOM 874 N N . ARG A 1 106 ? 11.868 4.692 -5.434 1.00 96.44 106 ARG A N 1
ATOM 875 C CA . ARG A 1 106 ? 12.231 3.526 -6.257 1.00 96.44 106 ARG A CA 1
ATOM 876 C C . ARG A 1 106 ? 13.675 3.602 -6.744 1.00 96.44 106 ARG A C 1
ATOM 878 O O . ARG A 1 106 ? 14.400 2.609 -6.656 1.00 96.44 106 ARG A O 1
ATOM 885 N N . GLU A 1 107 ? 14.117 4.769 -7.212 1.00 94.44 107 GLU A N 1
ATOM 886 C CA . GLU A 1 107 ? 15.490 4.963 -7.678 1.00 94.44 107 GLU A CA 1
ATOM 887 C C . GLU A 1 107 ? 16.504 4.808 -6.541 1.00 94.44 107 GLU A C 1
ATOM 889 O O . GLU A 1 107 ? 17.516 4.116 -6.689 1.00 94.44 107 GLU A O 1
ATOM 894 N N . ARG A 1 108 ? 16.225 5.407 -5.378 1.00 92.38 108 ARG A N 1
ATOM 895 C CA . ARG A 1 108 ? 17.066 5.259 -4.184 1.00 92.38 108 ARG A CA 1
ATOM 896 C C . ARG A 1 108 ? 17.141 3.807 -3.724 1.00 92.38 108 ARG A C 1
ATOM 898 O O . ARG A 1 108 ? 18.239 3.314 -3.468 1.00 92.38 108 ARG A O 1
ATOM 905 N N . ASN A 1 109 ? 16.009 3.111 -3.677 1.00 90.62 109 ASN A N 1
ATOM 906 C CA . ASN A 1 109 ? 15.946 1.702 -3.303 1.00 90.62 109 ASN A CA 1
ATOM 907 C C . ASN A 1 109 ? 16.728 0.817 -4.293 1.00 90.62 109 ASN A C 1
ATOM 909 O O . ASN A 1 109 ? 17.502 -0.048 -3.879 1.00 90.62 109 ASN A O 1
ATOM 913 N N . ARG A 1 110 ? 16.633 1.092 -5.601 1.00 88.00 110 ARG A N 1
ATOM 914 C CA . ARG A 1 110 ? 17.416 0.394 -6.629 1.00 88.00 110 ARG A CA 1
ATOM 915 C C . ARG A 1 110 ? 18.919 0.618 -6.451 1.00 88.00 110 ARG A C 1
ATOM 917 O O . ARG A 1 110 ? 19.669 -0.357 -6.420 1.00 88.00 110 ARG A O 1
ATOM 924 N N . LYS A 1 111 ? 19.360 1.866 -6.258 1.00 87.31 111 LYS A N 1
ATOM 925 C CA . LYS A 1 111 ? 20.774 2.205 -6.002 1.00 87.31 111 LYS A CA 1
ATOM 926 C C . LYS A 1 111 ? 21.319 1.510 -4.757 1.00 87.31 111 LYS A C 1
ATOM 928 O O . LYS A 1 111 ? 22.439 1.015 -4.787 1.00 87.31 111 LYS A O 1
ATOM 933 N N . GLN A 1 112 ? 20.526 1.416 -3.692 1.00 80.56 112 GLN A N 1
ATOM 934 C CA . GLN A 1 112 ? 20.910 0.682 -2.485 1.00 80.56 112 GLN A CA 1
ATOM 935 C C . GLN A 1 112 ? 20.973 -0.830 -2.715 1.00 80.56 112 GLN A C 1
ATOM 937 O O . GLN A 1 112 ? 21.852 -1.484 -2.167 1.00 80.56 112 GLN A O 1
ATOM 942 N N . SER A 1 113 ? 20.079 -1.399 -3.526 1.00 76.00 113 SER A N 1
ATOM 943 C CA . SER A 1 113 ? 20.099 -2.837 -3.828 1.00 76.00 113 SER A CA 1
ATOM 944 C C . SER A 1 113 ? 21.277 -3.247 -4.722 1.00 76.00 113 SER A C 1
ATOM 946 O O . SER A 1 113 ? 21.878 -4.292 -4.492 1.00 76.00 113 SER A O 1
ATOM 948 N N . ILE A 1 114 ? 21.647 -2.399 -5.689 1.00 67.75 114 ILE A N 1
ATOM 949 C CA . ILE A 1 114 ? 22.736 -2.647 -6.644 1.00 67.75 114 ILE A CA 1
ATOM 950 C C . ILE A 1 114 ? 24.095 -2.270 -6.037 1.00 67.75 114 ILE A C 1
ATOM 952 O O . ILE A 1 114 ? 25.059 -3.017 -6.160 1.00 67.75 114 ILE A O 1
ATOM 956 N N . GLY A 1 115 ? 24.175 -1.147 -5.319 1.00 60.31 115 GLY A N 1
ATOM 957 C CA . GLY A 1 115 ? 25.419 -0.640 -4.732 1.00 60.31 115 GLY A CA 1
ATOM 958 C C . GLY A 1 115 ? 25.903 -1.389 -3.488 1.00 60.31 115 GLY A C 1
ATOM 959 O O . GLY A 1 115 ? 26.972 -1.075 -2.975 1.00 60.31 115 GLY A O 1
ATOM 960 N N . ARG A 1 116 ? 25.141 -2.366 -2.975 1.00 56.59 116 ARG A N 1
ATOM 961 C CA . ARG A 1 116 ? 25.489 -3.090 -1.741 1.00 56.59 116 ARG A CA 1
ATOM 962 C C . ARG A 1 116 ? 26.350 -4.331 -1.974 1.00 56.59 116 ARG A C 1
ATOM 964 O O . ARG A 1 116 ? 26.918 -4.832 -1.009 1.00 56.59 116 ARG A O 1
ATOM 971 N N . ILE A 1 117 ? 26.471 -4.834 -3.207 1.00 61.12 117 ILE A N 1
ATOM 972 C CA . ILE A 1 117 ? 27.277 -6.029 -3.501 1.00 61.12 117 ILE A CA 1
ATOM 973 C C . ILE A 1 117 ? 27.977 -5.882 -4.856 1.00 61.12 117 ILE A C 1
ATOM 975 O O . ILE A 1 117 ? 27.520 -6.362 -5.888 1.00 61.12 117 ILE A O 1
ATOM 979 N N . THR A 1 118 ? 29.137 -5.236 -4.842 1.00 54.47 118 THR A N 1
ATOM 980 C CA . THR A 1 118 ? 30.230 -5.484 -5.793 1.00 54.47 118 THR A CA 1
ATOM 981 C C . THR A 1 118 ? 31.527 -5.225 -5.027 1.00 54.47 118 THR A C 1
ATOM 983 O O . THR A 1 118 ? 32.086 -4.138 -5.088 1.00 54.47 118 THR A O 1
ATOM 986 N N . GLY A 1 119 ? 31.929 -6.167 -4.167 1.00 54.81 119 GLY A N 1
ATOM 987 C CA . GLY A 1 119 ? 33.064 -5.941 -3.262 1.00 54.81 119 GLY A CA 1
ATOM 988 C C . GLY A 1 119 ? 33.274 -7.004 -2.185 1.00 54.81 119 GLY A C 1
ATOM 989 O O . GLY A 1 119 ? 33.538 -6.663 -1.041 1.00 54.81 119 GLY A O 1
ATOM 990 N N . PHE A 1 120 ? 33.145 -8.285 -2.528 1.00 59.12 120 PHE A N 1
ATOM 991 C CA . PHE A 1 120 ? 33.797 -9.370 -1.787 1.00 59.12 120 PHE A CA 1
ATOM 992 C C . PHE A 1 120 ? 34.600 -10.175 -2.807 1.00 59.12 120 PHE A C 1
ATOM 994 O O . PHE A 1 120 ? 34.115 -11.130 -3.403 1.00 59.12 120 PHE A O 1
ATOM 1001 N N . GLY A 1 121 ? 35.802 -9.679 -3.083 1.00 47.56 121 GLY A N 1
ATOM 1002 C CA . GLY A 1 121 ? 36.745 -10.227 -4.047 1.00 47.56 121 GLY A CA 1
ATOM 1003 C C . GLY A 1 121 ? 37.926 -9.274 -4.157 1.00 47.56 121 GLY A C 1
ATOM 1004 O O . GLY A 1 121 ? 37.778 -8.152 -4.630 1.00 47.56 121 GLY A O 1
ATOM 1005 N N . ASN A 1 122 ? 39.077 -9.696 -3.645 1.00 51.81 122 ASN A N 1
ATOM 1006 C CA . ASN A 1 122 ? 40.341 -8.986 -3.765 1.00 51.81 122 ASN A CA 1
ATOM 1007 C C . ASN A 1 122 ? 40.744 -8.905 -5.245 1.00 51.81 122 ASN A C 1
ATOM 1009 O O . ASN A 1 122 ? 41.368 -9.816 -5.777 1.00 51.81 122 ASN A O 1
ATOM 1013 N N . SER A 1 123 ? 40.382 -7.816 -5.911 1.00 47.56 123 SER A N 1
ATOM 1014 C CA . SER A 1 123 ? 41.030 -7.378 -7.139 1.00 47.56 123 SER A CA 1
ATOM 1015 C C . SER A 1 123 ? 41.122 -5.866 -7.072 1.00 47.56 123 SER A C 1
ATOM 1017 O O . SER A 1 123 ? 40.107 -5.170 -7.087 1.00 47.56 123 SER A O 1
ATOM 1019 N N . SER A 1 124 ? 42.348 -5.380 -6.947 1.00 47.72 124 SER A N 1
ATOM 1020 C CA . SER A 1 124 ? 42.739 -3.993 -7.151 1.00 47.72 124 SER A CA 1
ATOM 1021 C C . SER A 1 124 ? 42.104 -3.450 -8.433 1.00 47.72 124 SER A C 1
ATOM 1023 O O . SER A 1 124 ? 42.623 -3.658 -9.529 1.00 47.72 124 SER A O 1
ATOM 1025 N N . PHE A 1 125 ? 40.969 -2.767 -8.308 1.00 44.53 125 PHE A N 1
ATOM 1026 C CA . PHE A 1 125 ? 40.436 -1.960 -9.390 1.00 44.53 125 PHE A CA 1
ATOM 1027 C C . PHE A 1 125 ? 41.145 -0.606 -9.300 1.00 44.53 125 PHE A C 1
ATOM 1029 O O . PHE A 1 125 ? 40.815 0.263 -8.497 1.00 44.53 125 PHE A O 1
ATOM 1036 N N . VAL A 1 126 ? 42.208 -0.452 -10.084 1.00 48.66 126 VAL A N 1
ATOM 1037 C CA . VAL A 1 126 ? 42.776 0.868 -10.344 1.00 48.66 126 VAL A CA 1
ATOM 1038 C C . VAL A 1 126 ? 41.810 1.552 -11.306 1.00 48.66 126 VAL A C 1
ATOM 1040 O O . VAL A 1 126 ? 41.751 1.206 -12.485 1.00 48.66 126 VAL A O 1
ATOM 1043 N N . ILE A 1 127 ? 41.005 2.493 -10.805 1.00 46.16 127 ILE A N 1
ATOM 1044 C CA . ILE A 1 127 ? 40.304 3.435 -11.682 1.00 46.16 127 ILE A CA 1
ATOM 1045 C C . ILE A 1 127 ? 41.372 4.370 -12.249 1.00 46.16 127 ILE A C 1
ATOM 1047 O O . ILE A 1 127 ? 41.801 5.313 -11.586 1.00 46.16 127 ILE A O 1
ATOM 1051 N N . HIS A 1 128 ? 41.823 4.092 -13.471 1.00 36.41 128 HIS A N 1
ATOM 1052 C CA . HIS A 1 128 ? 42.571 5.061 -14.261 1.00 36.41 128 HIS A CA 1
ATOM 1053 C C . HIS A 1 128 ? 41.600 6.144 -14.738 1.00 36.41 128 HIS A C 1
ATOM 1055 O O . HIS A 1 128 ? 40.934 6.005 -15.761 1.00 36.41 128 HIS A O 1
ATOM 1061 N N . SER A 1 129 ? 41.510 7.226 -13.970 1.00 38.53 129 SER A N 1
ATOM 1062 C CA . SER A 1 129 ? 40.978 8.492 -14.465 1.00 38.53 129 SER A CA 1
ATOM 1063 C C . SER A 1 129 ? 42.095 9.202 -15.223 1.00 38.53 129 SER A C 1
ATOM 1065 O O . SER A 1 129 ? 42.892 9.926 -14.631 1.00 38.53 129 SER A O 1
ATOM 1067 N N . GLU A 1 130 ? 42.186 8.984 -16.533 1.00 38.53 130 GLU A N 1
ATOM 1068 C CA . GLU A 1 130 ? 43.031 9.815 -17.387 1.00 38.53 130 GLU A CA 1
ATOM 1069 C C . GLU A 1 130 ? 42.318 11.135 -17.689 1.00 38.53 130 GLU A C 1
ATOM 1071 O O . GLU A 1 130 ? 41.352 11.183 -18.441 1.00 38.53 130 GLU A O 1
ATOM 1076 N N . THR A 1 131 ? 42.811 12.231 -17.113 1.00 37.12 131 THR A N 1
ATOM 1077 C CA . THR A 1 131 ? 42.973 13.502 -17.836 1.00 37.12 131 THR A CA 1
ATOM 1078 C C . THR A 1 131 ? 44.149 14.272 -17.231 1.00 37.12 131 THR A C 1
ATOM 1080 O O . THR A 1 131 ? 44.211 14.532 -16.034 1.00 37.12 131 THR A O 1
ATOM 1083 N N . ASN A 1 132 ? 45.117 14.560 -18.099 1.00 41.94 132 ASN A N 1
ATOM 1084 C CA . ASN A 1 132 ? 46.425 15.160 -17.849 1.00 41.94 132 ASN A CA 1
ATOM 1085 C C . ASN A 1 132 ? 46.402 16.498 -17.091 1.00 41.94 132 ASN A C 1
ATOM 1087 O O . ASN A 1 132 ? 45.665 17.405 -17.474 1.00 41.94 132 ASN A O 1
ATOM 1091 N N . ASN A 1 133 ? 47.350 16.675 -16.159 1.00 39.44 133 ASN A N 1
ATOM 1092 C CA . ASN A 1 133 ? 48.349 17.751 -16.257 1.00 39.44 133 ASN A CA 1
ATOM 1093 C C . ASN A 1 133 ? 49.464 17.641 -15.197 1.00 39.44 133 ASN A C 1
ATOM 1095 O O . ASN A 1 133 ? 49.229 17.858 -14.015 1.00 39.44 133 ASN A O 1
ATOM 1099 N N . GLY A 1 134 ? 50.701 17.453 -15.671 1.00 37.25 134 GLY A N 1
ATOM 1100 C CA . GLY A 1 134 ? 51.862 18.199 -15.177 1.00 37.25 134 GLY A CA 1
ATOM 1101 C C . GLY A 1 134 ? 52.684 17.644 -14.005 1.00 37.25 134 GLY A C 1
ATOM 1102 O O . GLY A 1 134 ? 52.323 17.828 -12.851 1.00 37.25 134 GLY A O 1
ATOM 1103 N N . ARG A 1 135 ? 53.913 17.239 -14.366 1.00 38.38 135 ARG A N 1
ATOM 1104 C CA . ARG A 1 135 ? 55.192 17.373 -13.631 1.00 38.38 135 ARG A CA 1
ATOM 1105 C C . ARG A 1 135 ? 55.636 16.255 -12.673 1.00 38.38 135 ARG A C 1
ATOM 1107 O O . ARG A 1 135 ? 55.197 16.169 -11.539 1.00 38.38 135 ARG A O 1
ATOM 1114 N N . ASP A 1 136 ? 56.671 15.577 -13.177 1.00 36.62 136 ASP A N 1
ATOM 1115 C CA . ASP A 1 136 ? 57.983 15.327 -12.559 1.00 36.62 136 ASP A CA 1
ATOM 1116 C C . ASP A 1 136 ? 58.091 14.284 -11.436 1.00 36.62 136 ASP A C 1
ATOM 1118 O O . ASP A 1 136 ? 57.369 14.312 -10.447 1.00 36.62 136 ASP A O 1
ATOM 1122 N N . GLY A 1 137 ? 59.058 13.375 -11.589 1.00 37.62 137 GLY A N 1
ATOM 1123 C CA . GLY A 1 137 ? 59.360 12.349 -10.590 1.00 37.62 137 GLY A CA 1
ATOM 1124 C C . GLY A 1 137 ? 59.759 11.003 -11.181 1.00 37.62 137 GLY A C 1
ATOM 1125 O O . GLY A 1 137 ? 59.022 10.030 -11.083 1.00 37.62 137 GLY A O 1
ATOM 1126 N N . SER A 1 138 ? 60.938 10.973 -11.802 1.00 43.97 138 SER A N 1
ATOM 1127 C CA . SER A 1 138 ? 61.724 9.776 -12.129 1.00 43.97 138 SER A CA 1
ATOM 1128 C C . SER A 1 138 ? 61.641 8.702 -11.039 1.00 43.97 138 SER A C 1
ATOM 1130 O O . SER A 1 138 ? 61.807 9.062 -9.883 1.00 43.97 138 SER A O 1
ATOM 1132 N N . LEU A 1 139 ? 61.457 7.423 -11.398 1.00 35.72 139 LEU A N 1
ATOM 1133 C CA . LEU A 1 139 ? 62.220 6.284 -10.858 1.00 35.72 139 LEU A CA 1
ATOM 1134 C C . LEU A 1 139 ? 61.914 4.990 -11.651 1.00 35.72 139 LEU A C 1
ATOM 1136 O O . LEU A 1 139 ? 60.891 4.341 -11.476 1.00 35.72 139 LEU A O 1
ATOM 1140 N N . MET A 1 140 ? 62.861 4.671 -12.538 1.00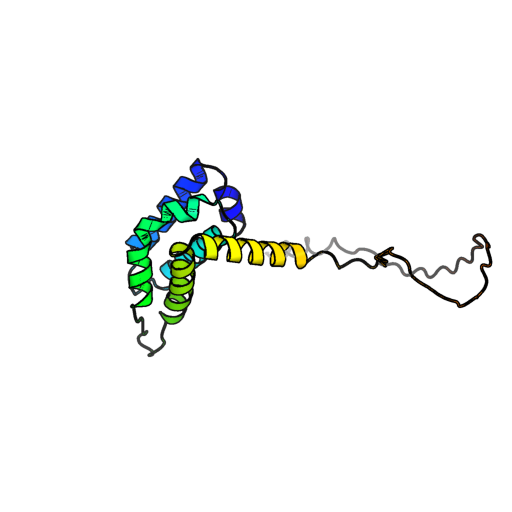 37.41 140 MET A N 1
ATOM 1141 C CA . MET A 1 140 ? 63.349 3.353 -12.978 1.00 37.41 140 MET A CA 1
ATOM 1142 C C . MET A 1 140 ? 62.351 2.206 -13.214 1.00 37.41 140 MET A C 1
ATOM 1144 O O . MET A 1 140 ? 61.935 1.488 -12.309 1.00 37.41 140 MET A O 1
ATOM 1148 N N . LEU A 1 141 ? 62.119 1.961 -14.505 1.00 35.78 141 LEU A N 1
ATOM 1149 C CA . LEU A 1 141 ? 61.598 0.722 -15.066 1.00 35.78 141 LEU A CA 1
ATOM 1150 C C . LEU A 1 141 ? 62.730 -0.321 -15.138 1.00 35.78 141 LEU A C 1
ATOM 1152 O O . LEU A 1 141 ? 63.674 -0.149 -15.910 1.00 35.78 141 LEU A O 1
ATOM 1156 N N . SER A 1 142 ? 62.606 -1.413 -14.386 1.00 34.78 142 SER A N 1
ATOM 1157 C CA . SER A 1 142 ? 63.384 -2.639 -14.598 1.00 34.78 142 SER A CA 1
ATOM 1158 C C . SER A 1 142 ? 62.432 -3.738 -15.051 1.00 34.78 142 SER A C 1
ATOM 1160 O O . SER A 1 142 ? 61.596 -4.208 -14.283 1.00 34.78 142 SER A O 1
ATOM 1162 N N . ASN A 1 143 ? 62.555 -4.120 -16.319 1.00 39.34 143 ASN A N 1
ATOM 1163 C CA . ASN A 1 143 ? 61.874 -5.263 -16.909 1.00 39.34 143 ASN A CA 1
ATOM 1164 C C . ASN A 1 143 ? 62.464 -6.592 -16.407 1.00 39.34 143 ASN A C 1
ATOM 1166 O O . ASN A 1 143 ? 63.676 -6.713 -16.271 1.00 39.34 143 ASN A O 1
ATOM 1170 N N . HIS A 1 144 ? 61.576 -7.586 -16.313 1.0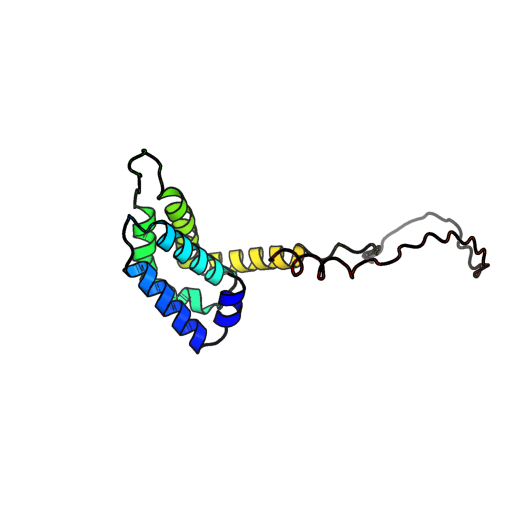0 40.91 144 HIS A N 1
ATOM 1171 C CA . HIS A 1 144 ? 61.804 -9.031 -16.444 1.00 40.91 144 HIS A CA 1
ATOM 1172 C C . HIS A 1 144 ? 62.710 -9.756 -15.432 1.00 40.91 144 HIS A C 1
ATOM 1174 O O . HIS A 1 144 ? 63.926 -9.674 -15.499 1.00 40.91 144 HIS A O 1
ATOM 1180 N N . GLN A 1 145 ? 62.103 -10.673 -14.668 1.00 34.72 145 GLN A N 1
ATOM 1181 C CA . GLN A 1 145 ? 62.645 -12.025 -14.510 1.00 34.72 145 GLN A CA 1
ATOM 1182 C C . GLN A 1 145 ? 61.476 -13.008 -14.343 1.00 34.72 145 GLN A C 1
ATOM 1184 O O . GLN A 1 145 ? 60.609 -12.846 -13.487 1.00 34.72 145 GLN A O 1
ATOM 1189 N N . THR A 1 146 ? 61.424 -13.978 -15.247 1.00 33.50 146 THR A N 1
ATOM 1190 C CA . THR A 1 146 ? 60.532 -15.138 -15.257 1.00 33.50 146 THR A CA 1
ATOM 1191 C C . THR A 1 146 ? 60.741 -16.046 -14.045 1.00 33.50 146 THR A C 1
ATOM 1193 O O . THR A 1 146 ? 61.804 -16.057 -13.435 1.00 33.50 146 THR A O 1
ATOM 1196 N N . CYS A 1 147 ? 59.687 -16.809 -13.760 1.00 37.25 147 CYS A N 1
ATOM 1197 C CA . CYS A 1 147 ? 59.545 -17.871 -12.772 1.00 37.25 147 CYS A CA 1
ATOM 1198 C C . CYS A 1 147 ? 60.775 -18.771 -12.573 1.00 37.25 147 CYS A C 1
ATOM 1200 O O . CYS A 1 147 ? 61.237 -19.416 -13.511 1.00 37.25 147 CYS A O 1
ATOM 1202 N N . GLU A 1 148 ? 61.176 -18.921 -11.310 1.00 34.25 148 GLU A N 1
ATOM 1203 C CA . GLU A 1 148 ? 61.881 -20.100 -10.813 1.00 34.25 148 GLU A CA 1
ATOM 1204 C C . GLU A 1 148 ? 61.144 -20.629 -9.579 1.00 34.25 148 GLU A C 1
ATOM 1206 O O . GLU A 1 148 ? 60.690 -19.877 -8.715 1.00 34.25 148 GLU A O 1
ATOM 1211 N N . ASN A 1 149 ? 60.939 -21.941 -9.600 1.00 41.69 149 ASN A N 1
ATOM 1212 C CA . ASN A 1 149 ? 60.277 -22.730 -8.580 1.00 41.69 149 ASN A CA 1
ATOM 1213 C C . ASN A 1 149 ? 61.080 -22.701 -7.278 1.00 41.69 149 ASN A C 1
ATOM 1215 O O . ASN A 1 149 ? 62.294 -22.836 -7.329 1.00 41.69 149 ASN A O 1
ATOM 1219 N N . ASP A 1 150 ? 60.386 -22.705 -6.141 1.00 35.06 150 ASP A N 1
ATOM 1220 C CA . ASP A 1 150 ? 60.748 -23.637 -5.078 1.00 35.06 150 ASP A CA 1
ATOM 1221 C C . ASP A 1 150 ? 59.488 -24.137 -4.373 1.00 35.06 150 ASP A C 1
ATOM 1223 O O . ASP A 1 150 ? 58.739 -23.423 -3.706 1.00 35.06 150 ASP A O 1
ATOM 1227 N N . CYS A 1 151 ? 59.244 -25.414 -4.624 1.00 41.69 151 CYS A N 1
ATOM 1228 C CA . CYS A 1 151 ? 58.300 -26.278 -3.957 1.00 41.69 151 CYS A CA 1
ATOM 1229 C C . CYS A 1 151 ? 58.769 -26.527 -2.521 1.00 41.69 151 CYS A C 1
ATOM 1231 O O . CYS A 1 151 ? 59.715 -27.278 -2.293 1.00 41.69 151 CYS A O 1
ATOM 1233 N N . ILE A 1 152 ? 58.056 -25.958 -1.553 1.00 35.94 152 ILE A N 1
ATOM 1234 C CA . ILE A 1 152 ? 58.004 -26.508 -0.201 1.00 35.94 152 ILE A CA 1
ATOM 1235 C C . ILE A 1 152 ? 56.577 -27.009 -0.010 1.00 35.94 152 ILE A C 1
ATOM 1237 O O . ILE A 1 152 ? 55.620 -26.238 0.051 1.00 35.94 152 ILE A O 1
ATOM 1241 N N . ALA A 1 153 ? 56.464 -28.332 -0.038 1.00 47.50 153 ALA A N 1
ATOM 1242 C CA . ALA A 1 153 ? 55.275 -29.063 0.334 1.00 47.50 153 ALA A CA 1
ATOM 1243 C C . ALA A 1 153 ? 55.050 -28.903 1.838 1.00 47.50 153 ALA A C 1
ATOM 1245 O O . ALA A 1 153 ? 55.905 -29.301 2.623 1.00 47.50 153 ALA A O 1
ATOM 1246 N N . ASP A 1 154 ? 53.887 -28.385 2.213 1.00 42.03 154 ASP A N 1
ATOM 1247 C CA . ASP A 1 154 ? 53.289 -28.664 3.512 1.00 42.03 154 ASP A CA 1
ATOM 1248 C C . ASP A 1 154 ? 51.929 -29.314 3.251 1.00 42.03 154 ASP A C 1
ATOM 1250 O O . ASP A 1 154 ? 50.891 -28.668 3.094 1.00 42.03 154 ASP A O 1
ATOM 1254 N N . ASP A 1 155 ? 51.989 -30.641 3.135 1.00 42.22 155 ASP A N 1
ATOM 1255 C CA . ASP A 1 155 ? 50.855 -31.548 3.202 1.00 42.22 155 ASP A CA 1
ATOM 1256 C C . ASP A 1 155 ? 50.189 -31.422 4.579 1.00 42.22 155 ASP A C 1
ATOM 1258 O O . ASP A 1 155 ? 50.701 -31.924 5.581 1.00 42.22 155 ASP A O 1
ATOM 1262 N N . HIS A 1 156 ? 48.998 -30.826 4.632 1.00 44.06 156 HIS A N 1
ATOM 1263 C CA . HIS A 1 156 ? 48.060 -31.099 5.718 1.00 44.06 156 HIS A CA 1
ATOM 1264 C C . HIS A 1 156 ? 46.729 -31.621 5.153 1.00 44.06 156 HIS A C 1
ATOM 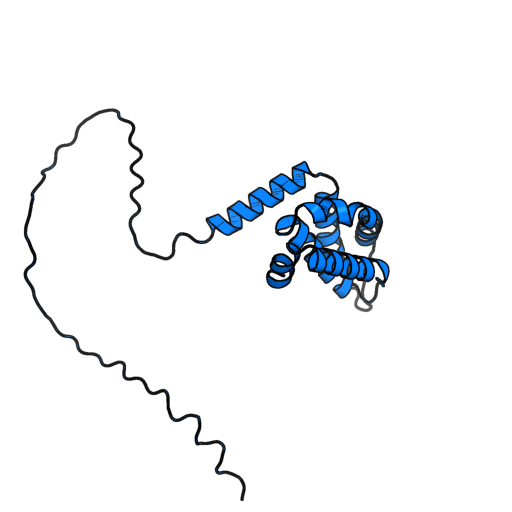1266 O O . HIS A 1 156 ? 46.025 -30.894 4.450 1.00 44.06 156 HIS A O 1
ATOM 1272 N N . PRO A 1 157 ? 46.366 -32.885 5.446 1.00 40.97 157 PRO A N 1
ATOM 1273 C CA . PRO A 1 157 ? 45.216 -33.540 4.846 1.00 40.97 157 PRO A CA 1
ATOM 1274 C C . PRO A 1 157 ? 43.932 -33.144 5.585 1.00 40.97 157 PRO A C 1
ATOM 1276 O O . PRO A 1 157 ? 43.707 -33.545 6.727 1.00 40.97 157 PRO A O 1
ATOM 1279 N N . PHE A 1 158 ? 43.053 -32.393 4.922 1.00 35.91 158 PHE A N 1
ATOM 1280 C CA . PHE A 1 158 ? 41.647 -32.300 5.314 1.00 35.91 158 PHE A CA 1
ATOM 1281 C C . PHE A 1 158 ? 40.896 -33.451 4.638 1.00 35.91 158 PHE A C 1
ATOM 1283 O O . PHE A 1 158 ? 40.434 -33.332 3.506 1.00 35.91 158 PHE A O 1
ATOM 1290 N N . VAL A 1 159 ? 40.853 -34.602 5.311 1.00 50.97 159 VAL A N 1
ATOM 1291 C CA . VAL A 1 159 ? 40.064 -35.757 4.867 1.00 50.97 159 VAL A CA 1
ATOM 1292 C C . VAL A 1 159 ? 38.633 -35.608 5.371 1.00 50.97 159 VAL A C 1
ATOM 1294 O O . VAL A 1 159 ? 38.378 -35.509 6.572 1.00 50.97 159 VAL A O 1
ATOM 1297 N N . GLU A 1 160 ? 37.724 -35.603 4.402 1.00 45.38 160 GLU A N 1
ATOM 1298 C CA . GLU A 1 160 ? 36.280 -35.762 4.526 1.00 45.38 160 GLU A CA 1
ATOM 1299 C C . GLU A 1 160 ? 35.918 -36.926 5.459 1.00 45.38 160 GLU A C 1
ATOM 1301 O O . GLU A 1 160 ? 36.419 -38.037 5.316 1.00 45.38 160 GLU A O 1
ATOM 1306 N N . ASN A 1 161 ? 34.993 -36.691 6.387 1.00 41.38 161 ASN A N 1
ATOM 1307 C CA . ASN A 1 161 ? 34.287 -37.756 7.097 1.00 41.38 161 ASN A CA 1
ATOM 1308 C C . ASN A 1 161 ? 32.808 -37.377 7.248 1.00 41.38 161 ASN A C 1
ATOM 1310 O O . ASN A 1 161 ? 32.249 -37.338 8.343 1.00 41.38 161 ASN A O 1
ATOM 1314 N N . GLU A 1 162 ? 32.148 -37.117 6.124 1.00 49.50 162 GLU A N 1
ATOM 1315 C CA . GLU A 1 162 ? 30.720 -37.392 6.019 1.00 49.50 162 GLU A CA 1
ATOM 1316 C C . GLU A 1 162 ? 30.589 -38.827 5.528 1.00 49.50 162 GLU A C 1
ATOM 1318 O O . GLU A 1 162 ? 31.073 -39.135 4.455 1.00 49.50 162 GLU A O 1
ATOM 1323 N N . HIS A 1 163 ? 30.045 -39.707 6.372 1.00 52.00 163 HIS A N 1
ATOM 1324 C CA . HIS A 1 163 ? 29.333 -40.960 6.056 1.00 52.00 163 HIS A CA 1
ATOM 1325 C C . HIS A 1 163 ? 29.389 -41.897 7.276 1.00 52.00 163 HIS A C 1
ATOM 1327 O O . HIS A 1 163 ? 29.907 -43.009 7.202 1.00 52.00 163 HIS A O 1
ATOM 1333 N N . LYS A 1 164 ? 28.850 -41.468 8.431 1.00 48.44 164 LYS A N 1
ATOM 1334 C CA . LYS A 1 164 ? 28.494 -42.407 9.521 1.00 48.44 164 LYS A CA 1
ATOM 1335 C C . LYS A 1 164 ? 27.427 -41.942 10.519 1.00 48.44 164 LYS A C 1
ATOM 1337 O O . LYS A 1 164 ? 27.207 -42.611 11.522 1.00 48.44 164 LYS A O 1
ATOM 1342 N N . THR A 1 165 ? 26.673 -40.886 10.213 1.00 44.91 165 THR A N 1
ATOM 1343 C CA . THR A 1 165 ? 25.579 -40.394 11.080 1.00 44.91 165 THR A CA 1
ATOM 1344 C C . THR A 1 165 ? 24.182 -40.784 10.580 1.00 44.91 165 THR A C 1
ATOM 1346 O O . THR A 1 165 ? 23.195 -40.160 10.948 1.00 44.91 165 THR A O 1
ATOM 1349 N N . ALA A 1 166 ? 24.079 -41.829 9.749 1.00 44.47 166 ALA A N 1
ATOM 1350 C CA . ALA A 1 166 ? 22.804 -42.359 9.245 1.00 44.47 166 ALA A CA 1
ATOM 1351 C C . ALA A 1 166 ? 22.616 -43.874 9.485 1.00 44.47 166 ALA A C 1
ATOM 1353 O O . ALA A 1 166 ? 21.768 -44.492 8.851 1.00 44.47 166 ALA A O 1
ATOM 1354 N N . GLN A 1 167 ? 23.381 -44.487 10.403 1.00 49.06 167 GLN A N 1
ATOM 1355 C CA . GLN A 1 167 ? 23.194 -45.899 10.794 1.00 49.06 167 GLN A CA 1
ATOM 1356 C C . GLN A 1 167 ? 23.024 -46.146 12.306 1.00 49.06 167 GLN A C 1
ATOM 1358 O O . GLN A 1 167 ? 22.999 -47.293 12.730 1.00 49.06 167 GLN A O 1
ATOM 1363 N N . LEU A 1 168 ? 22.831 -45.107 13.129 1.00 50.16 168 LEU A N 1
ATOM 1364 C CA . LEU A 1 168 ? 22.662 -45.256 14.589 1.00 50.16 168 LEU A CA 1
ATOM 1365 C C . LEU A 1 168 ? 21.253 -44.936 15.125 1.00 50.16 168 LEU A C 1
ATOM 1367 O O . LEU A 1 168 ? 21.086 -44.767 16.327 1.00 50.16 168 LEU A O 1
ATOM 1371 N N . LEU A 1 169 ? 20.225 -44.896 14.267 1.00 49.47 169 LEU A N 1
ATOM 1372 C CA . LEU A 1 169 ? 18.822 -44.726 14.698 1.00 49.47 169 LEU A CA 1
ATOM 1373 C C . LEU A 1 169 ? 17.895 -45.902 14.335 1.00 49.47 169 LEU A C 1
ATOM 1375 O O . LEU A 1 169 ? 16.683 -45.782 14.477 1.00 49.47 169 LEU A O 1
ATOM 1379 N N . LEU A 1 170 ? 18.436 -47.049 13.908 1.00 52.44 170 LEU A N 1
ATOM 1380 C CA . LEU A 1 170 ? 17.637 -48.238 13.556 1.00 52.44 170 LEU A CA 1
ATOM 1381 C C . LEU A 1 170 ? 17.934 -49.488 14.400 1.00 52.44 170 LEU A C 1
ATOM 1383 O O . LEU A 1 170 ? 17.478 -50.573 14.058 1.00 52.44 170 LEU A O 1
ATOM 1387 N N . SER A 1 171 ? 18.642 -49.365 15.525 1.00 52.06 171 SER A N 1
ATOM 1388 C CA . SER A 1 171 ? 18.968 -50.522 16.374 1.00 52.06 171 SER A CA 1
ATOM 1389 C C . SER A 1 171 ? 18.789 -50.267 17.873 1.00 52.06 171 SER A C 1
ATOM 1391 O O . SER A 1 171 ? 19.644 -50.650 18.662 1.00 52.06 171 SER A O 1
ATOM 1393 N N . SER A 1 172 ? 17.666 -49.651 18.258 1.00 50.09 172 SER A N 1
ATOM 1394 C CA . SER A 1 172 ? 17.180 -49.651 19.648 1.00 50.09 172 SER A CA 1
ATOM 1395 C C . SER A 1 172 ? 15.652 -49.732 19.681 1.00 50.09 172 SER A C 1
ATOM 1397 O O . SER A 1 172 ? 14.964 -48.768 20.009 1.00 50.09 172 SER A O 1
ATOM 1399 N N . SER A 1 173 ? 15.109 -50.879 19.282 1.00 45.50 173 SER A N 1
ATOM 1400 C CA . SER A 1 173 ? 13.767 -51.332 19.669 1.00 45.50 173 SER A CA 1
ATOM 1401 C C . SER A 1 173 ? 13.693 -52.844 19.501 1.00 45.50 173 SER A C 1
ATOM 1403 O O . SER A 1 173 ? 13.310 -53.340 18.446 1.00 45.50 173 SER A O 1
ATOM 1405 N N . THR A 1 174 ? 14.087 -53.545 20.557 1.00 45.34 174 THR A N 1
ATOM 1406 C CA . THR A 1 174 ? 13.533 -54.836 20.981 1.00 45.34 174 THR A CA 1
ATOM 1407 C C . THR A 1 174 ? 13.606 -54.872 22.492 1.00 45.34 174 THR A C 1
ATOM 1409 O O . THR A 1 174 ? 14.720 -54.595 22.994 1.00 45.34 174 THR A O 1
#